Protein AF-A0A9W7NHA8-F1 (afdb_monomer_lite)

Foldseek 3Di:
DDPVVLVVLLVDLLPDDDDPVSLVVLLVLLVKDKDADPVPQPPDDQPDDDPNDGDDDPPPRGGFMFIAGPVRDTDWTDDPPTDRQPLQQDQVSVLVSPDPVCSVVLLVQLVVVNVVVCVVPVDDDVVCRRSSSSSSSSRSVVVVVVVDDD

Radius of gyration: 18.81 Å; chains: 1; bounding box: 45×53×46 Å

pLDDT: mean 79.53, std 15.24, range [38.03, 95.44]

Secondary structure (DSSP, 8-state):
--HHHHHHHHHHHHHS---HHHHHHHHHHTT-EEEE-TT-S-----S-EETTEEPPPPTT-PPPEEEE-TT--EEEE-STTS----TTT-HHHHHHTS-GGGHHHHHHHHHHHHHHHHHHH----TT-TTHHHHHHHHHHHHHHHTT---

Structure (mmCIF, N/CA/C/O backbone):
data_AF-A0A9W7NHA8-F1
#
_entry.id   AF-A0A9W7NHA8-F1
#
loop_
_atom_site.group_PDB
_atom_site.id
_atom_site.type_symbol
_atom_site.label_atom_id
_atom_site.label_alt_id
_atom_site.label_comp_id
_atom_site.label_asym_id
_atom_site.label_entity_id
_atom_site.label_seq_id
_atom_site.pdbx_PDB_ins_code
_atom_site.Cartn_x
_atom_site.Cartn_y
_atom_site.Cartn_z
_atom_site.occupancy
_atom_site.B_iso_or_equiv
_atom_site.auth_seq_id
_atom_site.auth_comp_id
_atom_site.auth_asym_id
_atom_site.auth_atom_id
_atom_site.pdbx_PDB_model_num
ATOM 1 N N . MET A 1 1 ? 8.372 -13.087 4.389 1.00 63.91 1 MET A N 1
ATOM 2 C CA . MET A 1 1 ? 8.287 -12.309 5.637 1.00 63.91 1 MET A CA 1
ATOM 3 C C . MET A 1 1 ? 7.623 -13.192 6.682 1.00 63.91 1 MET A C 1
ATOM 5 O O . MET A 1 1 ? 6.606 -13.791 6.339 1.00 63.91 1 MET A O 1
ATOM 9 N N . PRO A 1 2 ? 8.216 -13.352 7.872 1.00 72.19 2 PRO A N 1
ATOM 10 C CA . PRO A 1 2 ? 7.620 -14.070 8.999 1.00 72.19 2 PRO A CA 1
ATOM 11 C C . PRO A 1 2 ? 6.230 -13.533 9.376 1.00 72.19 2 PRO A C 1
ATOM 13 O O . PRO A 1 2 ? 5.919 -12.366 9.141 1.00 72.19 2 PRO A O 1
ATOM 16 N N . ALA A 1 3 ? 5.389 -14.375 9.983 1.00 64.62 3 ALA A N 1
ATOM 17 C CA . ALA A 1 3 ? 4.039 -13.988 10.410 1.00 64.62 3 ALA A CA 1
ATOM 18 C C . ALA A 1 3 ? 4.036 -12.944 11.548 1.00 64.62 3 ALA A C 1
ATOM 20 O O . ALA A 1 3 ? 3.138 -12.098 11.602 1.00 64.62 3 ALA A O 1
ATOM 21 N N . ALA A 1 4 ? 5.043 -12.986 12.428 1.00 68.88 4 ALA A N 1
ATOM 22 C CA . ALA A 1 4 ? 5.253 -11.989 13.479 1.00 68.88 4 ALA A CA 1
ATOM 23 C C . ALA A 1 4 ? 5.561 -10.609 12.871 1.00 68.88 4 ALA A C 1
ATOM 25 O O . ALA A 1 4 ? 4.842 -9.651 13.143 1.00 68.88 4 ALA A O 1
ATOM 26 N N . ASP A 1 5 ? 6.517 -10.552 11.940 1.00 84.88 5 ASP A N 1
ATOM 27 C CA . ASP A 1 5 ? 6.918 -9.329 11.232 1.00 84.88 5 ASP A CA 1
ATOM 28 C C . ASP A 1 5 ? 5.760 -8.694 10.446 1.00 84.88 5 ASP A C 1
ATOM 30 O O . ASP A 1 5 ? 5.631 -7.471 10.396 1.00 84.88 5 ASP A O 1
ATOM 34 N N . LEU A 1 6 ? 4.876 -9.508 9.848 1.00 86.06 6 LEU A N 1
ATOM 35 C CA . LEU A 1 6 ? 3.682 -8.986 9.178 1.00 86.06 6 LEU A CA 1
ATOM 36 C C . LEU A 1 6 ? 2.712 -8.346 10.170 1.00 86.06 6 LEU A C 1
ATOM 38 O O . LEU A 1 6 ? 2.179 -7.280 9.896 1.00 86.06 6 LEU A O 1
ATOM 42 N N . THR A 1 7 ? 2.472 -8.995 11.307 1.00 88.12 7 THR A N 1
ATOM 43 C CA . THR A 1 7 ? 1.516 -8.501 12.307 1.00 88.12 7 THR A CA 1
ATOM 44 C C . THR A 1 7 ? 1.988 -7.166 12.886 1.00 88.12 7 THR A C 1
ATOM 46 O O . THR A 1 7 ? 1.199 -6.229 12.990 1.00 88.12 7 THR A O 1
ATOM 49 N N . GLU A 1 8 ? 3.288 -7.043 13.162 1.00 90.38 8 GLU A N 1
ATOM 50 C CA . GLU A 1 8 ? 3.903 -5.785 13.595 1.00 90.38 8 GLU A CA 1
ATOM 51 C C . GLU A 1 8 ? 3.803 -4.693 12.518 1.00 90.38 8 GLU A C 1
ATOM 53 O O . GLU A 1 8 ? 3.458 -3.550 12.820 1.00 90.38 8 GLU A O 1
ATOM 58 N N . LEU A 1 9 ? 4.043 -5.036 11.246 1.00 90.00 9 LEU A N 1
ATOM 59 C CA . LEU A 1 9 ? 3.885 -4.095 10.137 1.00 90.00 9 LEU A CA 1
ATOM 60 C C . LEU A 1 9 ? 2.440 -3.581 10.035 1.00 90.00 9 LEU A C 1
ATOM 62 O O . LEU A 1 9 ? 2.240 -2.378 9.877 1.00 90.00 9 LEU A O 1
ATOM 66 N N . LEU A 1 10 ? 1.446 -4.470 10.135 1.00 91.50 10 LEU A N 1
ATOM 67 C CA . LEU A 1 10 ? 0.022 -4.121 10.072 1.00 91.50 10 LEU A CA 1
ATOM 68 C C . LEU A 1 10 ? -0.388 -3.166 11.203 1.00 91.50 10 LEU A C 1
ATOM 70 O O . LEU A 1 10 ? -1.073 -2.170 10.954 1.00 91.50 10 LEU A O 1
ATOM 74 N N . ASP A 1 11 ? 0.061 -3.432 12.430 1.00 90.69 11 ASP A N 1
ATOM 75 C CA . ASP A 1 11 ? -0.198 -2.551 13.571 1.00 90.69 11 ASP A CA 1
ATOM 76 C C . ASP A 1 11 ? 0.483 -1.185 13.380 1.00 90.69 11 ASP A C 1
ATOM 78 O O . ASP A 1 11 ? -0.147 -0.128 13.495 1.00 90.69 11 ASP A O 1
ATOM 82 N N . ARG A 1 12 ? 1.751 -1.189 12.950 1.00 91.75 12 ARG A N 1
ATOM 83 C CA . ARG A 1 12 ? 2.519 0.035 12.701 1.00 91.75 12 ARG A CA 1
ATOM 84 C C . ARG A 1 12 ? 1.849 0.934 11.663 1.00 91.75 12 ARG A C 1
ATOM 86 O O . ARG A 1 12 ? 1.668 2.125 11.929 1.00 91.75 12 ARG A O 1
ATOM 93 N N . ILE A 1 13 ? 1.458 0.400 10.501 1.00 91.94 13 ILE A N 1
ATOM 94 C CA . ILE A 1 13 ? 0.865 1.221 9.430 1.00 91.94 13 ILE A CA 1
ATOM 95 C C . ILE A 1 13 ? -0.528 1.749 9.793 1.00 91.94 13 ILE A C 1
ATOM 97 O O . ILE A 1 13 ? -0.892 2.840 9.360 1.00 91.94 13 ILE A O 1
ATOM 101 N N . THR A 1 14 ? -1.295 1.030 10.620 1.00 89.94 14 THR A N 1
ATOM 102 C CA . THR A 1 14 ? -2.643 1.460 11.031 1.00 89.94 14 THR A CA 1
ATOM 103 C C . THR A 1 14 ? -2.635 2.411 12.228 1.00 89.94 14 THR A C 1
ATOM 105 O O . THR A 1 14 ? -3.558 3.221 12.344 1.00 89.94 14 THR A O 1
ATOM 108 N N . ARG A 1 15 ? -1.563 2.461 13.035 1.00 88.06 15 ARG A N 1
ATOM 109 C CA . ARG A 1 15 ? -1.453 3.367 14.203 1.00 88.06 15 ARG A CA 1
ATOM 110 C C . ARG A 1 15 ? -0.559 4.598 14.011 1.00 88.06 15 ARG A C 1
ATOM 112 O O . ARG A 1 15 ? -0.802 5.624 14.650 1.00 88.06 15 ARG A O 1
ATOM 119 N N . GLN A 1 16 ? 0.447 4.543 13.139 1.00 87.31 16 GLN A N 1
ATOM 120 C CA . GLN A 1 16 ? 1.429 5.625 12.971 1.00 87.31 16 GLN A CA 1
ATOM 121 C C . GLN A 1 16 ? 1.215 6.432 11.687 1.00 87.31 16 GLN A C 1
ATOM 123 O O . GLN A 1 16 ? 0.518 6.004 10.767 1.00 87.31 16 GLN A O 1
ATOM 128 N N . ALA A 1 17 ? 1.766 7.646 11.629 1.00 83.94 17 ALA A N 1
ATOM 129 C CA . ALA A 1 17 ? 1.786 8.409 10.386 1.00 83.94 17 ALA A CA 1
ATOM 130 C C . ALA A 1 17 ? 2.658 7.679 9.346 1.00 83.94 17 ALA A C 1
ATOM 132 O O . ALA A 1 17 ? 3.698 7.120 9.706 1.00 83.94 17 ALA A O 1
ATOM 133 N N . PRO A 1 18 ? 2.252 7.666 8.070 1.00 81.56 18 PRO A N 1
ATOM 134 C CA . PRO A 1 18 ? 3.000 6.976 7.034 1.00 81.56 18 PRO A CA 1
ATOM 135 C C . PRO A 1 18 ? 4.377 7.610 6.841 1.00 81.56 18 PRO A C 1
ATOM 137 O O . PRO A 1 18 ? 4.512 8.814 6.631 1.00 81.56 18 PRO A O 1
ATOM 140 N N . THR A 1 19 ? 5.409 6.772 6.891 1.00 85.00 19 THR A N 1
ATOM 141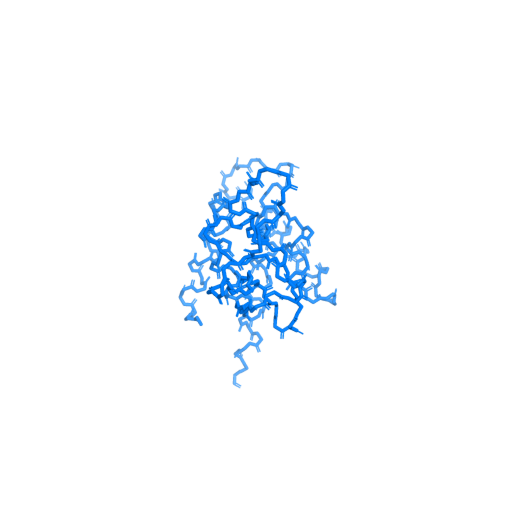 C CA . THR A 1 19 ? 6.789 7.156 6.598 1.00 85.00 19 THR A CA 1
ATOM 142 C C . THR A 1 19 ? 7.254 6.476 5.322 1.00 85.00 19 THR A C 1
ATOM 144 O O . THR A 1 19 ? 6.731 5.440 4.908 1.00 85.00 19 THR A O 1
ATOM 147 N N . ARG A 1 20 ? 8.308 7.016 4.714 1.00 79.75 20 ARG A N 1
ATOM 148 C CA . ARG A 1 20 ? 8.947 6.387 3.556 1.00 79.75 20 ARG A CA 1
ATOM 149 C C . ARG A 1 20 ? 9.431 4.960 3.840 1.00 79.75 20 ARG A C 1
ATOM 151 O O . ARG A 1 20 ? 9.317 4.089 2.977 1.00 79.75 20 ARG A O 1
ATOM 158 N N . ALA A 1 21 ? 9.968 4.728 5.039 1.00 83.56 21 ALA A N 1
ATOM 159 C CA . ALA A 1 21 ? 10.418 3.407 5.467 1.00 83.56 21 ALA A CA 1
ATOM 160 C C . ALA A 1 21 ? 9.243 2.419 5.500 1.00 83.56 21 ALA A C 1
ATOM 162 O O . ALA A 1 21 ? 9.314 1.371 4.861 1.00 83.56 21 ALA A O 1
ATOM 163 N N . ALA A 1 22 ? 8.120 2.816 6.110 1.00 85.25 22 ALA A N 1
ATOM 164 C CA . ALA A 1 22 ? 6.906 2.004 6.141 1.00 85.25 22 ALA A CA 1
ATOM 165 C C . ALA A 1 22 ? 6.377 1.696 4.728 1.00 85.25 22 ALA A C 1
ATOM 167 O O . ALA A 1 22 ? 6.057 0.549 4.428 1.00 85.25 22 ALA A O 1
ATOM 168 N N . THR A 1 23 ? 6.356 2.679 3.822 1.00 85.19 23 THR A N 1
ATOM 169 C CA . THR A 1 23 ? 5.948 2.463 2.421 1.00 85.19 23 THR A CA 1
ATOM 170 C C . THR A 1 23 ? 6.858 1.463 1.695 1.00 85.19 23 THR A C 1
ATOM 172 O O . THR A 1 23 ? 6.377 0.646 0.910 1.00 85.19 23 THR A O 1
ATOM 175 N N . THR A 1 24 ? 8.164 1.479 1.978 1.00 85.88 24 THR A N 1
ATOM 176 C CA . THR A 1 24 ? 9.132 0.530 1.396 1.00 85.88 24 THR A CA 1
ATOM 177 C C . THR A 1 24 ? 8.895 -0.893 1.897 1.00 85.88 24 THR A C 1
ATOM 179 O O . THR A 1 24 ? 8.905 -1.847 1.118 1.00 85.88 24 THR A O 1
ATOM 182 N N . GLU A 1 25 ? 8.670 -1.050 3.200 1.00 88.44 25 GLU A N 1
ATOM 183 C CA . GLU A 1 25 ? 8.368 -2.347 3.809 1.00 88.44 25 GLU A CA 1
ATOM 184 C C . GLU A 1 25 ? 7.049 -2.921 3.289 1.00 88.44 25 GLU A C 1
ATOM 186 O O . GLU A 1 25 ? 6.988 -4.099 2.939 1.00 88.44 25 GLU A O 1
ATOM 191 N N . VAL A 1 26 ? 6.023 -2.078 3.142 1.00 89.62 26 VAL A N 1
ATOM 192 C CA . VAL A 1 26 ? 4.742 -2.4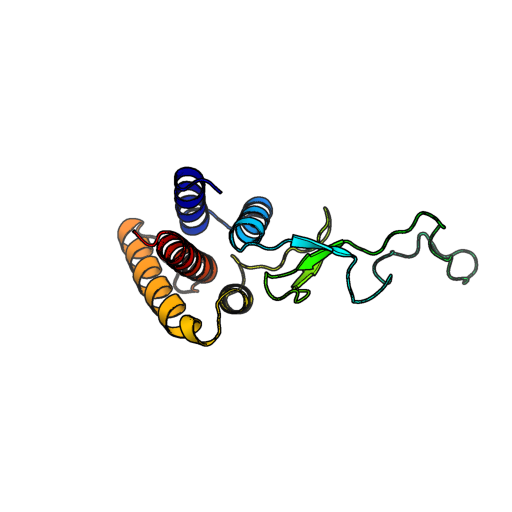51 2.529 1.00 89.62 26 VAL A CA 1
ATOM 193 C C . VAL A 1 26 ? 4.930 -2.916 1.089 1.00 89.62 26 VAL A C 1
ATOM 195 O O . VAL A 1 26 ? 4.417 -3.977 0.737 1.00 89.62 26 VAL A O 1
ATOM 198 N N . ALA A 1 27 ? 5.690 -2.190 0.262 1.00 87.88 27 ALA A N 1
ATOM 199 C CA . ALA A 1 27 ? 5.962 -2.605 -1.115 1.00 87.88 27 ALA A CA 1
ATOM 200 C C . ALA A 1 27 ? 6.601 -4.007 -1.159 1.00 87.88 27 ALA A C 1
ATOM 202 O O . ALA A 1 27 ? 6.143 -4.895 -1.882 1.00 87.88 27 ALA A O 1
ATOM 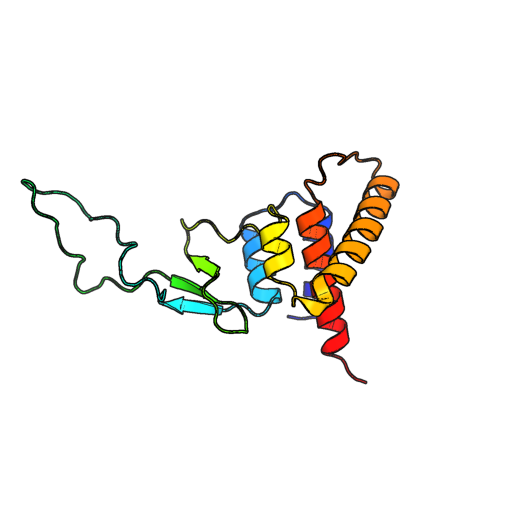203 N N . ARG A 1 28 ? 7.593 -4.266 -0.298 1.00 88.00 28 ARG A N 1
ATOM 204 C CA . ARG A 1 28 ? 8.211 -5.597 -0.174 1.00 88.00 28 ARG A CA 1
ATOM 205 C C . ARG A 1 28 ? 7.217 -6.662 0.301 1.00 88.00 28 ARG A C 1
ATOM 207 O O . ARG A 1 28 ? 7.201 -7.760 -0.252 1.00 88.00 28 ARG A O 1
ATOM 214 N N . ALA A 1 29 ? 6.355 -6.357 1.273 1.00 90.50 29 ALA A N 1
ATOM 215 C CA . ALA A 1 29 ? 5.314 -7.274 1.754 1.00 90.50 29 ALA A CA 1
ATOM 216 C C . ALA A 1 29 ? 4.270 -7.603 0.666 1.00 90.50 29 ALA A C 1
ATOM 218 O O . ALA A 1 29 ? 3.791 -8.738 0.553 1.00 90.50 29 ALA A O 1
ATOM 219 N N . LEU A 1 30 ? 3.980 -6.640 -0.211 1.00 88.31 30 LEU A N 1
ATOM 220 C CA . LEU A 1 30 ? 3.162 -6.838 -1.406 1.00 88.31 30 LEU A CA 1
ATOM 221 C C . LEU A 1 30 ? 3.862 -7.705 -2.469 1.00 88.31 30 LEU A C 1
ATOM 223 O O . LEU A 1 30 ? 3.206 -8.136 -3.418 1.00 88.31 30 LEU A O 1
ATOM 227 N N . GLY A 1 31 ? 5.130 -8.074 -2.268 1.00 89.12 31 GLY A N 1
ATOM 228 C CA . GLY A 1 31 ? 5.915 -8.926 -3.163 1.00 89.12 31 GLY A CA 1
ATOM 229 C C . GLY A 1 31 ? 6.554 -8.158 -4.313 1.00 89.12 31 GLY A C 1
ATOM 230 O O . GLY A 1 31 ? 6.812 -8.748 -5.355 1.00 89.12 31 GLY A O 1
ATOM 231 N N . TRP A 1 32 ? 6.742 -6.851 -4.148 1.00 88.56 32 TRP A N 1
ATOM 232 C CA . TRP A 1 32 ? 7.272 -5.999 -5.198 1.00 88.56 32 TRP A CA 1
ATOM 233 C C . TRP A 1 32 ? 8.785 -6.107 -5.261 1.00 88.56 32 TRP A C 1
ATOM 235 O O . TRP A 1 32 ? 9.459 -6.256 -4.238 1.00 88.56 32 TRP A O 1
ATOM 245 N N . THR A 1 33 ? 9.313 -5.996 -6.470 1.00 89.56 33 THR A N 1
ATOM 246 C CA . THR A 1 33 ? 10.746 -6.068 -6.745 1.00 89.56 33 THR A CA 1
ATOM 247 C C . THR A 1 33 ? 11.240 -4.754 -7.313 1.00 89.56 33 THR A C 1
ATOM 249 O O . THR A 1 33 ? 10.461 -3.965 -7.848 1.00 89.56 33 THR A O 1
ATOM 252 N N . THR A 1 34 ? 12.542 -4.523 -7.225 1.00 86.88 34 THR A N 1
ATOM 253 C CA . THR A 1 34 ? 13.187 -3.409 -7.910 1.00 86.88 34 THR A CA 1
ATOM 254 C C . THR A 1 34 ? 13.932 -3.901 -9.148 1.00 86.88 34 THR A C 1
ATOM 256 O O . THR A 1 34 ? 14.310 -5.070 -9.239 1.00 86.88 34 THR A O 1
ATOM 259 N N . GLY A 1 35 ? 14.083 -3.038 -10.148 1.00 84.62 35 GLY A N 1
ATOM 260 C CA . GLY A 1 35 ? 14.783 -3.363 -11.389 1.00 84.62 35 GLY A CA 1
ATOM 261 C C . GLY A 1 35 ? 14.948 -2.147 -12.299 1.00 84.62 35 GLY A C 1
ATOM 262 O O . GLY A 1 35 ? 14.471 -1.067 -11.956 1.00 84.62 35 GLY A O 1
ATOM 263 N N . PRO A 1 36 ? 15.604 -2.285 -13.461 1.00 83.69 36 PRO A N 1
ATOM 264 C CA . PRO A 1 36 ? 15.786 -1.170 -14.386 1.00 83.69 36 PRO A CA 1
ATOM 265 C C . PRO A 1 36 ? 14.436 -0.677 -14.928 1.00 83.69 36 PRO A C 1
ATOM 267 O O . PRO A 1 36 ? 13.626 -1.470 -15.414 1.00 83.69 36 PRO A O 1
ATOM 270 N N . SER A 1 37 ? 14.195 0.636 -14.864 1.00 80.69 37 SER A N 1
ATOM 271 C CA . SER A 1 37 ? 12.974 1.259 -15.386 1.00 80.69 37 SER A CA 1
ATOM 272 C C . SER A 1 37 ? 12.799 0.987 -16.880 1.00 80.69 37 SER A C 1
ATOM 274 O O . SER A 1 37 ? 13.730 1.110 -17.681 1.00 80.69 37 SER A O 1
ATOM 276 N N . ARG A 1 38 ? 11.560 0.679 -17.274 1.00 76.62 38 ARG A N 1
ATOM 277 C CA . ARG A 1 38 ? 11.163 0.457 -18.671 1.00 76.62 38 ARG A CA 1
ATOM 278 C C . ARG A 1 38 ? 10.975 1.757 -19.445 1.00 76.62 38 ARG A C 1
ATOM 280 O O . ARG A 1 38 ? 10.956 1.730 -20.671 1.00 76.62 38 ARG A O 1
ATOM 287 N N . LYS A 1 39 ? 10.861 2.897 -18.757 1.00 68.88 39 LYS A N 1
ATOM 288 C CA . LYS A 1 39 ? 10.694 4.223 -19.379 1.00 68.88 39 LYS A CA 1
ATOM 289 C C . LYS A 1 39 ? 11.996 4.790 -19.964 1.00 68.88 39 LYS A C 1
ATOM 291 O O . LYS A 1 39 ? 11.997 5.891 -20.513 1.00 68.88 39 LYS A O 1
ATOM 296 N N . GLY A 1 40 ? 13.081 4.015 -19.920 1.00 53.94 40 GLY A N 1
ATOM 297 C CA . GLY A 1 40 ? 14.361 4.354 -20.528 1.00 53.94 40 GLY A CA 1
ATOM 298 C C . GLY A 1 40 ? 15.189 5.316 -19.678 1.00 53.94 40 GLY A C 1
ATOM 299 O O . GLY A 1 40 ? 14.762 5.785 -18.628 1.00 53.94 40 GLY A O 1
ATOM 300 N N . TRP A 1 41 ? 16.399 5.610 -20.152 1.00 48.22 41 TRP A N 1
ATOM 301 C CA . TRP A 1 41 ? 17.512 6.259 -19.439 1.00 48.22 41 TRP A CA 1
ATOM 302 C C . TRP A 1 41 ? 17.242 7.718 -19.004 1.00 48.22 41 TRP A C 1
ATOM 304 O O . TRP A 1 41 ? 18.143 8.435 -18.581 1.00 48.22 41 TRP A O 1
ATOM 314 N N . LYS A 1 42 ? 15.999 8.196 -19.107 1.00 47.25 42 LYS A N 1
ATOM 315 C CA . LYS A 1 42 ? 15.572 9.565 -18.805 1.00 47.25 42 LYS A CA 1
ATOM 316 C C . LYS A 1 42 ? 15.182 9.750 -17.336 1.00 47.25 42 LYS A C 1
ATOM 318 O O . LYS A 1 42 ? 14.137 10.310 -17.040 1.00 47.25 42 LYS A O 1
ATOM 323 N N . VAL A 1 43 ? 16.043 9.345 -16.410 1.00 49.88 43 VAL A N 1
ATOM 324 C CA . VAL A 1 43 ? 16.164 10.061 -15.125 1.00 49.88 43 VAL A CA 1
ATOM 325 C C . VAL A 1 43 ? 17.642 10.158 -14.768 1.00 49.88 43 VAL A C 1
ATOM 327 O O . VAL A 1 43 ? 18.086 9.777 -13.693 1.00 49.88 43 VAL A O 1
ATOM 330 N N . VAL A 1 44 ? 18.430 10.648 -15.714 1.00 47.34 44 VAL A N 1
ATOM 331 C CA . VAL A 1 44 ? 19.756 11.171 -15.418 1.00 47.34 44 VAL A CA 1
ATOM 332 C C . VAL A 1 44 ? 19.571 12.666 -15.551 1.00 47.34 44 VAL A C 1
ATOM 334 O O . VAL A 1 44 ? 19.351 13.164 -16.657 1.00 47.34 44 VAL A O 1
ATOM 337 N N . GLN A 1 45 ? 19.528 13.382 -14.425 1.00 44.78 45 GLN A N 1
ATOM 338 C CA . GLN A 1 45 ? 19.646 14.833 -14.503 1.00 44.78 45 GLN A CA 1
ATOM 339 C C . GLN A 1 45 ? 20.911 15.132 -15.317 1.00 44.78 45 GLN A C 1
ATOM 341 O O . GLN A 1 45 ? 21.943 14.517 -15.035 1.00 44.78 45 GLN A O 1
ATOM 346 N N . PRO A 1 46 ? 20.855 16.008 -16.335 1.00 46.69 46 PRO A N 1
ATOM 347 C CA . PRO A 1 46 ? 22.069 16.423 -17.017 1.00 46.69 46 PRO A CA 1
ATOM 348 C C . PRO A 1 46 ? 23.060 16.897 -15.952 1.00 46.69 46 PRO A C 1
ATOM 350 O O . PRO A 1 46 ? 22.725 17.741 -15.121 1.00 46.69 46 PRO A O 1
ATOM 353 N N . THR A 1 47 ? 24.265 16.325 -15.954 1.00 49.94 47 THR A N 1
ATOM 354 C CA . THR A 1 47 ? 25.333 16.656 -14.994 1.00 49.94 47 THR A CA 1
ATOM 355 C C . THR A 1 47 ? 25.798 18.110 -15.126 1.00 49.94 47 THR A C 1
ATOM 357 O O . THR A 1 47 ? 26.489 18.624 -14.252 1.00 49.94 47 THR A O 1
ATOM 360 N N . GLY A 1 48 ? 25.378 18.792 -16.194 1.00 52.03 48 GLY A N 1
ATOM 361 C CA . GLY A 1 48 ? 25.489 20.227 -16.386 1.00 52.03 48 GLY A CA 1
ATOM 362 C C . GLY A 1 48 ? 25.127 20.636 -17.813 1.00 52.03 48 GLY A C 1
ATOM 363 O O . GLY A 1 48 ? 24.870 19.798 -18.679 1.00 52.03 48 GLY A O 1
ATOM 364 N N . TYR A 1 49 ? 25.142 21.944 -18.053 1.00 48.59 49 TYR A N 1
ATOM 365 C CA . TYR A 1 49 ? 25.163 22.544 -19.385 1.00 48.59 49 TYR A CA 1
ATOM 366 C C . TYR A 1 49 ? 26.491 23.283 -19.540 1.00 48.59 49 TYR A C 1
ATOM 368 O O . TYR A 1 49 ? 26.816 24.138 -18.717 1.00 48.59 49 TYR A O 1
ATOM 376 N N . VAL A 1 50 ? 27.247 22.987 -20.597 1.00 52.44 50 VAL A N 1
ATOM 377 C CA . VAL A 1 50 ? 28.456 23.742 -20.958 1.00 52.44 50 VAL A CA 1
ATOM 378 C C . VAL A 1 50 ? 28.238 24.321 -22.347 1.00 52.44 50 VAL A C 1
ATOM 380 O O . VAL A 1 50 ? 28.053 23.582 -23.311 1.00 52.44 50 VAL A O 1
ATOM 383 N N . GLY A 1 51 ? 28.194 25.652 -22.448 1.00 57.00 51 GLY A N 1
ATOM 384 C CA . GLY A 1 51 ? 28.079 26.349 -23.734 1.00 57.00 51 GLY A CA 1
ATOM 385 C C . GLY A 1 51 ? 26.839 25.986 -24.565 1.00 57.00 51 GLY A C 1
ATOM 386 O O . GLY A 1 51 ? 26.910 26.000 -25.787 1.00 57.00 51 GLY A O 1
ATOM 387 N N . GLY A 1 52 ? 25.719 25.617 -23.930 1.00 58.31 52 GLY A N 1
ATOM 388 C CA . GLY A 1 52 ? 24.479 25.256 -24.632 1.00 58.31 52 GLY A CA 1
ATOM 389 C C . GLY A 1 52 ? 24.440 23.837 -25.215 1.00 58.31 52 GLY A C 1
ATOM 390 O O . GLY A 1 52 ? 23.436 23.473 -25.822 1.00 58.31 52 GLY A O 1
ATOM 391 N N . MET A 1 53 ? 25.475 23.015 -25.006 1.00 49.56 53 MET A N 1
ATOM 392 C CA . MET A 1 53 ? 25.459 21.601 -25.391 1.00 49.56 53 MET A CA 1
ATOM 393 C C . MET A 1 53 ? 25.012 20.704 -24.231 1.00 49.56 53 MET A C 1
ATOM 395 O O . MET A 1 53 ? 25.429 20.888 -23.084 1.00 49.56 53 MET A O 1
ATOM 399 N N . VAL A 1 54 ? 24.162 19.721 -24.545 1.00 59.09 54 VAL A N 1
ATOM 400 C CA . VAL A 1 54 ? 23.741 18.667 -23.612 1.00 59.09 54 VAL A CA 1
ATOM 401 C C . VAL A 1 54 ? 24.908 17.702 -23.428 1.00 59.09 54 VAL A C 1
ATOM 403 O O . VAL A 1 54 ? 25.337 17.063 -24.388 1.00 59.09 54 VAL A O 1
ATOM 406 N N . VAL A 1 55 ? 25.422 17.591 -22.203 1.00 58.00 55 VAL A N 1
ATOM 407 C CA . VAL A 1 55 ? 26.444 16.593 -21.872 1.00 58.00 55 VAL A CA 1
ATOM 408 C C . VAL A 1 55 ? 25.764 15.221 -21.820 1.00 58.00 55 VAL A C 1
ATOM 410 O O . VAL A 1 55 ? 24.818 15.055 -21.042 1.00 58.00 55 VAL A O 1
ATOM 413 N N . PRO A 1 56 ? 26.182 14.243 -22.645 1.00 53.31 56 PRO A N 1
ATOM 414 C CA . PRO A 1 56 ? 25.638 12.899 -22.554 1.00 53.31 56 PRO A CA 1
ATOM 415 C C . PRO A 1 56 ? 25.983 12.287 -21.186 1.00 53.31 56 PRO A C 1
ATOM 417 O O . PRO A 1 56 ? 27.030 12.606 -20.616 1.00 53.31 56 PRO A O 1
ATOM 420 N N . PRO A 1 57 ? 25.121 11.410 -20.648 1.00 56.84 57 PRO A N 1
ATOM 421 C CA . PRO A 1 57 ? 25.428 10.672 -19.428 1.00 56.84 57 PRO A CA 1
ATOM 422 C C . PRO A 1 57 ? 26.761 9.915 -19.565 1.00 56.84 57 PRO A C 1
ATOM 424 O O . PRO A 1 57 ? 27.108 9.458 -20.657 1.00 56.84 57 PRO A O 1
ATOM 427 N N . SER A 1 58 ? 27.523 9.799 -18.471 1.00 58.00 58 SER A N 1
ATOM 428 C CA . SER A 1 58 ? 28.792 9.057 -18.467 1.00 58.00 58 SER A CA 1
ATOM 429 C C . SER A 1 58 ? 28.565 7.592 -18.860 1.00 58.00 58 SER A C 1
ATOM 431 O O . SER A 1 58 ? 27.470 7.059 -18.675 1.00 58.00 58 SER A O 1
ATOM 433 N N . ALA A 1 59 ? 29.599 6.913 -19.366 1.00 54.16 59 ALA A N 1
ATOM 434 C CA . ALA A 1 59 ? 29.516 5.494 -19.734 1.00 54.16 59 ALA A CA 1
ATOM 435 C C . ALA A 1 59 ? 29.096 4.576 -18.562 1.00 54.16 59 ALA A C 1
ATOM 437 O O . ALA A 1 59 ? 28.570 3.492 -18.796 1.00 54.16 59 ALA A O 1
ATOM 438 N N . ASP A 1 60 ? 29.253 5.047 -17.322 1.00 55.78 60 ASP A N 1
ATOM 439 C CA . ASP A 1 60 ? 28.855 4.351 -16.093 1.00 55.78 60 ASP A CA 1
ATOM 440 C C . ASP A 1 60 ? 27.395 4.616 -15.682 1.00 55.78 60 ASP A C 1
ATOM 442 O O . ASP A 1 60 ? 26.965 4.253 -14.586 1.00 55.78 60 ASP A O 1
ATOM 446 N N . THR A 1 61 ? 26.613 5.282 -16.532 1.00 57.78 61 THR A N 1
ATOM 447 C CA . THR A 1 61 ? 25.231 5.630 -16.209 1.00 57.78 61 THR A CA 1
ATOM 448 C C . THR A 1 61 ? 24.307 4.444 -16.461 1.00 57.78 61 THR A C 1
ATOM 450 O O . THR A 1 61 ? 24.066 4.051 -17.601 1.00 57.78 61 THR A O 1
ATOM 453 N N . SER A 1 62 ? 23.766 3.875 -15.386 1.00 59.59 62 SER A N 1
ATOM 454 C CA . SER A 1 62 ? 22.768 2.808 -15.441 1.00 59.59 62 SER A CA 1
ATOM 455 C C . SER A 1 62 ? 21.343 3.366 -15.535 1.00 59.59 62 SER A C 1
ATOM 457 O O . SER A 1 62 ? 21.073 4.531 -15.232 1.00 59.59 62 SER A O 1
ATOM 459 N N . ALA A 1 63 ? 20.404 2.527 -15.982 1.00 64.06 63 ALA A N 1
ATOM 460 C CA . ALA A 1 63 ? 18.988 2.875 -15.949 1.00 64.06 63 ALA A CA 1
ATOM 461 C C . ALA A 1 63 ? 18.543 3.147 -14.503 1.00 64.06 63 ALA A C 1
ATOM 463 O O . ALA A 1 63 ? 18.937 2.422 -13.588 1.00 64.06 63 ALA A O 1
ATOM 464 N N . ALA A 1 64 ? 17.689 4.158 -14.312 1.00 73.81 64 ALA A N 1
ATOM 465 C CA . ALA A 1 64 ? 17.069 4.410 -13.017 1.00 73.81 64 ALA A CA 1
ATOM 466 C C . ALA A 1 64 ? 16.343 3.151 -12.532 1.00 73.81 64 ALA A C 1
ATOM 468 O O . ALA A 1 64 ? 15.692 2.456 -13.318 1.00 73.81 64 ALA A O 1
ATOM 469 N N . GLU A 1 65 ? 16.459 2.857 -11.244 1.00 79.94 65 GLU A N 1
ATOM 470 C CA . GLU A 1 65 ? 15.768 1.724 -10.651 1.00 79.94 65 GLU A CA 1
ATOM 471 C C . GLU A 1 65 ? 14.282 2.074 -10.464 1.00 79.94 65 GLU A C 1
ATOM 473 O O . GLU A 1 65 ? 13.913 3.227 -10.229 1.00 79.94 65 GLU A O 1
ATOM 478 N N . ALA A 1 66 ? 13.404 1.089 -10.608 1.00 85.94 66 ALA A N 1
ATOM 479 C CA . ALA A 1 66 ? 11.961 1.225 -10.496 1.00 85.94 66 ALA A CA 1
ATOM 480 C C . ALA A 1 66 ? 11.360 0.071 -9.695 1.00 85.94 66 ALA A C 1
ATOM 482 O O . ALA A 1 66 ? 11.901 -1.032 -9.678 1.00 85.94 66 ALA A O 1
ATOM 483 N N . TRP A 1 67 ? 10.232 0.339 -9.044 1.00 87.00 67 TRP A N 1
ATOM 484 C CA . TRP A 1 67 ? 9.409 -0.652 -8.364 1.00 87.00 67 TRP A CA 1
ATOM 485 C C . TRP A 1 67 ? 8.476 -1.343 -9.350 1.00 87.00 67 TRP A C 1
ATOM 487 O O . TRP A 1 67 ? 7.776 -0.685 -10.126 1.00 87.00 67 TRP A O 1
ATOM 497 N N . PHE A 1 68 ? 8.427 -2.665 -9.254 1.00 88.25 68 PHE A N 1
ATOM 498 C CA . PHE A 1 68 ? 7.567 -3.531 -10.041 1.00 88.25 68 PHE A CA 1
ATOM 499 C C . PHE A 1 68 ? 6.649 -4.328 -9.129 1.00 88.25 68 PHE A C 1
ATOM 501 O O . PHE A 1 68 ? 7.100 -4.908 -8.140 1.00 88.25 68 PHE A O 1
ATOM 508 N N . ASP A 1 69 ? 5.365 -4.364 -9.471 1.00 88.62 69 ASP A N 1
ATOM 509 C CA . ASP A 1 69 ? 4.421 -5.256 -8.803 1.00 88.62 69 ASP A CA 1
ATOM 510 C C . ASP A 1 69 ? 4.633 -6.727 -9.229 1.00 88.62 69 ASP A C 1
ATOM 512 O O . ASP A 1 69 ? 5.416 -6.997 -10.145 1.00 88.62 69 ASP A O 1
ATOM 516 N N . PRO A 1 70 ? 3.959 -7.704 -8.589 1.00 87.75 70 PRO A N 1
ATOM 517 C CA . PRO A 1 70 ? 4.109 -9.118 -8.936 1.00 87.75 70 PRO A CA 1
ATOM 518 C C . PRO A 1 70 ? 3.683 -9.475 -10.367 1.00 87.75 70 PRO A C 1
ATOM 520 O O . PRO A 1 70 ? 4.062 -10.532 -10.861 1.00 87.75 70 PRO A O 1
ATOM 523 N N . GLU A 1 71 ? 2.908 -8.615 -11.033 1.00 87.06 71 GLU A N 1
ATOM 524 C CA . GLU A 1 71 ? 2.519 -8.766 -12.441 1.00 87.06 71 GLU A CA 1
ATOM 525 C C . GLU A 1 71 ? 3.585 -8.180 -13.388 1.00 87.06 71 GLU A C 1
ATOM 527 O O . GLU A 1 71 ? 3.477 -8.268 -14.611 1.00 87.06 71 GLU A O 1
ATOM 532 N N . GLY A 1 72 ? 4.644 -7.587 -12.833 1.00 86.94 72 GLY A N 1
ATOM 533 C CA . GLY A 1 72 ? 5.721 -6.953 -13.573 1.00 86.94 72 GLY A CA 1
ATOM 534 C C . GLY A 1 72 ? 5.353 -5.572 -14.107 1.00 86.94 72 GLY A C 1
ATOM 535 O O . GLY A 1 72 ? 6.010 -5.103 -15.035 1.00 86.94 72 GLY A O 1
ATOM 536 N N . THR A 1 73 ? 4.332 -4.903 -13.576 1.00 87.00 73 THR A N 1
ATOM 537 C CA . THR A 1 73 ? 3.989 -3.523 -13.948 1.00 87.00 73 THR A CA 1
ATOM 538 C C . THR A 1 73 ? 4.929 -2.551 -13.245 1.00 87.00 73 THR A C 1
ATOM 540 O O . THR A 1 73 ? 5.132 -2.660 -12.040 1.00 87.00 73 THR A O 1
ATOM 543 N N . GLU A 1 74 ? 5.485 -1.576 -13.973 1.00 87.25 74 GLU A N 1
ATOM 544 C CA . GLU A 1 74 ? 6.273 -0.493 -13.370 1.00 87.25 74 GLU A CA 1
ATOM 545 C C . GLU A 1 74 ? 5.345 0.476 -12.632 1.00 87.25 74 GLU A C 1
ATOM 547 O O . GLU A 1 74 ? 4.410 1.027 -13.216 1.00 87.25 74 GLU A O 1
ATOM 552 N N . ARG A 1 75 ? 5.608 0.697 -11.348 1.00 83.94 75 ARG A N 1
ATOM 553 C CA . ARG A 1 75 ? 4.699 1.427 -10.455 1.00 83.94 75 ARG A CA 1
ATOM 554 C C . ARG A 1 75 ? 5.291 2.708 -9.887 1.00 83.94 75 ARG A C 1
ATOM 556 O O . ARG A 1 75 ? 4.550 3.550 -9.393 1.00 83.94 75 ARG A O 1
ATOM 563 N N . GLY A 1 76 ? 6.601 2.882 -9.996 1.00 79.25 76 GLY A N 1
ATOM 564 C CA . GLY A 1 76 ? 7.298 4.098 -9.595 1.00 79.25 76 GLY A CA 1
ATOM 565 C C . GLY A 1 76 ? 8.804 3.910 -9.630 1.00 79.25 76 GLY A C 1
ATOM 566 O O . GLY A 1 76 ? 9.285 2.815 -9.904 1.00 79.25 76 GLY A O 1
ATOM 567 N N . LEU A 1 77 ? 9.548 4.970 -9.341 1.00 79.12 77 LEU A N 1
ATOM 568 C CA . LEU A 1 77 ? 11.003 4.906 -9.245 1.00 79.12 77 LEU A CA 1
ATOM 569 C C . LEU A 1 77 ? 11.423 4.334 -7.884 1.00 79.12 77 LEU A C 1
ATOM 571 O O . LEU A 1 77 ? 10.824 4.633 -6.851 1.00 79.12 77 LEU A O 1
ATOM 575 N N . ALA A 1 78 ? 12.464 3.514 -7.888 1.00 75.50 78 ALA A N 1
ATOM 576 C CA . ALA A 1 78 ? 13.157 3.034 -6.708 1.00 75.50 78 ALA A CA 1
ATOM 577 C C . ALA A 1 78 ? 14.448 3.847 -6.564 1.00 75.50 78 ALA A C 1
ATOM 579 O O . ALA A 1 78 ? 15.211 4.012 -7.510 1.00 75.50 78 ALA A O 1
ATOM 580 N N . GLY A 1 79 ? 14.678 4.432 -5.392 1.00 66.31 79 GLY A N 1
ATOM 581 C CA . GLY A 1 79 ? 15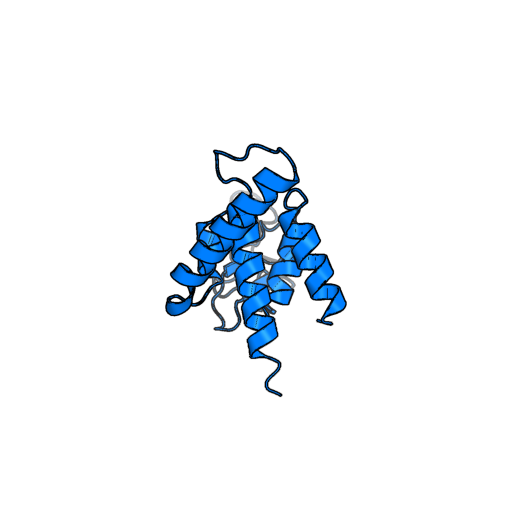.902 5.186 -5.154 1.00 66.31 79 GLY A CA 1
ATOM 582 C C . GLY A 1 79 ? 15.822 6.097 -3.936 1.00 66.31 79 GLY A C 1
ATOM 583 O O . GLY A 1 79 ? 14.724 6.419 -3.481 1.00 66.31 79 GLY A O 1
ATOM 584 N N . PRO A 1 80 ? 16.974 6.558 -3.419 1.00 59.25 80 PRO A N 1
ATOM 585 C CA . PRO A 1 80 ? 17.069 7.357 -2.199 1.00 59.25 80 PRO A CA 1
ATOM 586 C C . PRO A 1 80 ? 16.465 8.755 -2.338 1.00 59.25 80 PRO A C 1
ATOM 588 O O . PRO A 1 80 ? 16.125 9.353 -1.327 1.00 59.25 80 PRO A O 1
ATOM 591 N N . ASN A 1 81 ? 16.191 9.236 -3.552 1.00 59.44 81 ASN A N 1
ATOM 592 C CA . ASN A 1 81 ? 15.523 10.526 -3.792 1.00 59.44 81 ASN A CA 1
ATOM 593 C C . ASN A 1 81 ? 14.222 10.396 -4.602 1.00 59.44 81 ASN A C 1
ATOM 595 O O . ASN A 1 81 ? 13.573 11.398 -4.875 1.00 59.44 81 ASN A O 1
ATOM 599 N N . ALA A 1 82 ? 13.835 9.175 -4.982 1.00 61.97 82 ALA A N 1
ATOM 600 C CA . ALA A 1 82 ? 12.585 8.931 -5.685 1.00 61.97 82 ALA A CA 1
ATOM 601 C C . ALA A 1 82 ? 11.398 8.960 -4.713 1.00 61.97 82 ALA A C 1
ATOM 603 O O . ALA A 1 82 ? 11.471 8.382 -3.618 1.00 61.97 82 ALA A O 1
ATOM 604 N N . GLU A 1 83 ? 10.306 9.604 -5.128 1.00 63.38 83 GLU A N 1
ATOM 605 C CA . GLU A 1 83 ? 9.010 9.471 -4.469 1.00 63.38 83 GLU A CA 1
ATOM 606 C C . GLU A 1 83 ? 8.541 8.023 -4.624 1.00 63.38 83 GLU A C 1
ATOM 608 O O . GLU A 1 83 ? 8.297 7.528 -5.726 1.00 63.38 83 GLU A O 1
ATOM 613 N N . PHE A 1 84 ? 8.479 7.315 -3.497 1.00 67.44 84 PHE A N 1
ATOM 614 C CA . PHE A 1 84 ? 7.899 5.981 -3.448 1.00 67.44 84 PHE A CA 1
ATOM 615 C C . PHE A 1 84 ? 6.405 6.089 -3.734 1.00 67.44 84 PHE A C 1
ATOM 617 O O . PHE A 1 84 ? 5.788 7.070 -3.305 1.00 67.44 84 PHE A O 1
ATOM 624 N N . PRO A 1 85 ? 5.787 5.091 -4.385 1.00 71.38 85 PRO A N 1
ATOM 625 C CA . PRO A 1 85 ? 4.365 5.180 -4.625 1.00 71.38 85 PRO A CA 1
ATOM 626 C C . PRO A 1 85 ? 3.614 5.256 -3.278 1.00 71.38 85 PRO A C 1
ATOM 628 O O . PRO A 1 85 ? 3.904 4.475 -2.365 1.00 71.38 85 PRO A O 1
ATOM 631 N N . PRO A 1 86 ? 2.671 6.197 -3.125 1.00 75.12 86 PRO A N 1
ATOM 632 C CA . PRO A 1 86 ? 2.064 6.555 -1.844 1.00 75.12 86 PRO A CA 1
ATOM 633 C C . PRO A 1 86 ? 1.023 5.539 -1.327 1.00 75.12 86 PRO A C 1
ATOM 635 O O . PRO A 1 86 ? -0.102 5.912 -1.015 1.00 75.12 86 PRO A O 1
ATOM 638 N N . TYR A 1 87 ? 1.355 4.248 -1.189 1.00 78.12 87 TYR A N 1
ATOM 639 C CA . TYR A 1 87 ? 0.396 3.199 -0.769 1.00 78.12 87 TYR A CA 1
ATOM 640 C C . TYR A 1 87 ? -0.315 3.478 0.557 1.00 78.12 87 TYR A C 1
ATOM 642 O O . TYR A 1 87 ? -1.411 2.979 0.779 1.00 78.12 87 TYR A O 1
ATOM 650 N N . LEU A 1 88 ? 0.307 4.259 1.441 1.00 83.62 88 LEU A N 1
ATOM 651 C CA . LEU A 1 88 ? -0.246 4.600 2.750 1.00 83.62 88 LEU A CA 1
ATOM 652 C C . LEU A 1 88 ? -0.791 6.033 2.830 1.00 83.62 88 LEU A C 1
ATOM 654 O O . LEU A 1 88 ? -1.373 6.394 3.846 1.00 83.62 88 LEU A O 1
ATOM 658 N N . THR A 1 89 ? -0.605 6.848 1.788 1.00 85.44 89 THR A N 1
ATOM 659 C CA . THR A 1 89 ? -1.032 8.260 1.751 1.00 85.44 89 THR A CA 1
ATOM 660 C C . THR A 1 89 ? -2.004 8.573 0.614 1.00 85.44 89 THR A C 1
ATOM 662 O O . THR A 1 89 ? -2.602 9.643 0.612 1.00 85.44 89 THR A O 1
ATOM 665 N N . SER A 1 90 ? -2.198 7.654 -0.333 1.00 89.19 90 SER A N 1
ATOM 666 C CA . SER A 1 90 ? -3.129 7.780 -1.454 1.00 89.19 90 SER A CA 1
ATOM 667 C C . SER A 1 90 ? -4.014 6.546 -1.546 1.00 89.19 90 SER A C 1
ATOM 669 O O . SER A 1 90 ? -3.527 5.421 -1.694 1.00 89.19 90 SER A O 1
ATOM 671 N N . LEU A 1 91 ? -5.328 6.763 -1.491 1.00 90.88 91 LEU A N 1
ATOM 672 C CA . LEU A 1 91 ? -6.314 5.689 -1.580 1.00 90.88 91 LEU A CA 1
ATOM 673 C C . LEU A 1 91 ? -6.271 5.002 -2.948 1.00 90.88 91 LEU A C 1
ATOM 675 O O . LEU A 1 91 ? -6.304 3.775 -3.016 1.00 90.88 91 LEU A O 1
ATOM 679 N N . ASP A 1 92 ? -6.128 5.774 -4.024 1.00 89.62 92 ASP A N 1
ATOM 680 C CA . ASP A 1 92 ? -6.032 5.236 -5.383 1.00 89.62 92 ASP A CA 1
ATOM 681 C C . ASP A 1 92 ? -4.821 4.317 -5.525 1.00 89.62 92 ASP A C 1
ATOM 683 O O . ASP A 1 92 ? -4.904 3.220 -6.083 1.00 89.62 92 ASP A O 1
ATOM 687 N N . THR A 1 93 ? -3.686 4.733 -4.960 1.00 85.81 93 THR A N 1
ATOM 688 C CA . THR A 1 93 ? -2.470 3.924 -4.967 1.00 85.81 93 THR A CA 1
ATOM 689 C C . THR A 1 93 ? -2.638 2.670 -4.109 1.00 85.81 93 THR A C 1
ATOM 691 O O . THR A 1 93 ? -2.282 1.586 -4.576 1.00 85.81 93 THR A O 1
ATOM 694 N N . ALA A 1 94 ? -3.248 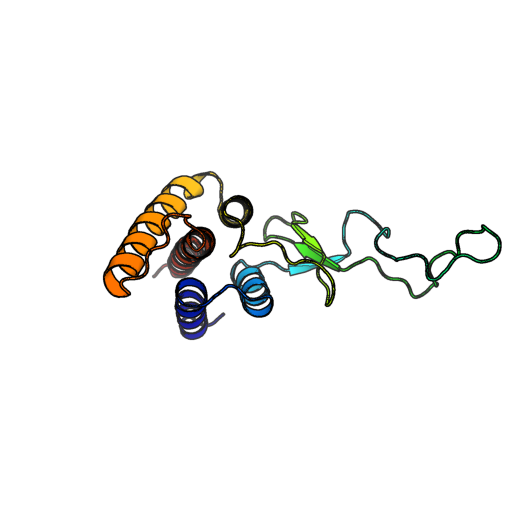2.773 -2.923 1.00 90.75 94 ALA A N 1
ATOM 695 C CA . ALA A 1 94 ? -3.569 1.622 -2.078 1.00 90.75 94 ALA A CA 1
ATOM 696 C C . ALA A 1 94 ? -4.450 0.595 -2.808 1.00 90.75 94 ALA A C 1
ATOM 698 O O . ALA A 1 94 ? -4.118 -0.588 -2.866 1.00 90.75 94 ALA A O 1
ATOM 699 N N . LEU A 1 95 ? -5.533 1.052 -3.442 1.00 91.25 95 LEU A N 1
ATOM 700 C CA . LEU A 1 95 ? -6.448 0.207 -4.213 1.00 91.25 95 LEU A CA 1
ATOM 701 C C . LEU A 1 95 ? -5.788 -0.388 -5.460 1.00 91.25 95 LEU A C 1
ATOM 703 O O . LEU A 1 95 ? -6.125 -1.502 -5.862 1.00 91.25 95 LEU A O 1
ATOM 707 N N . SER A 1 96 ? -4.826 0.311 -6.064 1.00 88.00 96 SER A N 1
ATOM 708 C CA . SER A 1 96 ? -4.083 -0.200 -7.220 1.00 88.00 96 SER A CA 1
ATOM 709 C C . SER A 1 96 ? -3.216 -1.425 -6.899 1.00 88.00 96 SER A C 1
ATOM 711 O O . SER A 1 96 ? -2.921 -2.194 -7.813 1.00 88.00 96 SER A O 1
ATOM 713 N N . ALA A 1 97 ? -2.849 -1.622 -5.625 1.00 86.94 97 ALA A N 1
ATOM 714 C CA . ALA A 1 97 ? -2.117 -2.794 -5.138 1.00 86.94 97 ALA A CA 1
ATOM 715 C C . ALA A 1 97 ? -3.020 -4.010 -4.856 1.00 86.94 97 ALA A C 1
ATOM 717 O O . ALA A 1 97 ? -2.516 -5.101 -4.576 1.00 86.94 97 ALA A O 1
ATOM 718 N N . VAL A 1 98 ? -4.341 -3.822 -4.920 1.00 89.69 98 VAL A N 1
ATOM 719 C CA . VAL A 1 98 ? -5.349 -4.864 -4.715 1.00 89.69 98 VAL A CA 1
ATOM 720 C C . VAL A 1 98 ? -5.885 -5.327 -6.079 1.00 89.69 98 VAL A C 1
ATOM 722 O O . VAL A 1 98 ? -6.231 -4.476 -6.917 1.00 89.69 98 VAL A O 1
ATOM 725 N N . PRO A 1 99 ? -6.003 -6.650 -6.321 1.00 88.81 99 PRO A N 1
ATOM 726 C CA . PRO A 1 99 ? -6.657 -7.187 -7.510 1.00 88.81 99 PRO A CA 1
ATOM 727 C C . PRO A 1 99 ? -8.055 -6.602 -7.683 1.00 88.81 99 PRO A C 1
ATOM 729 O O . PRO A 1 99 ? -8.797 -6.460 -6.712 1.00 88.81 99 PRO A O 1
ATOM 732 N N . ALA A 1 100 ? -8.437 -6.276 -8.919 1.00 89.56 100 ALA A N 1
ATOM 733 C CA . ALA A 1 100 ? -9.673 -5.540 -9.192 1.00 89.56 100 ALA A CA 1
ATOM 734 C C . ALA A 1 100 ? -10.925 -6.202 -8.583 1.00 89.56 100 ALA A C 1
ATOM 736 O O . ALA A 1 100 ? -11.774 -5.500 -8.038 1.00 89.56 100 ALA A O 1
ATOM 737 N N . ALA A 1 101 ? -10.993 -7.537 -8.610 1.00 90.50 101 ALA A N 1
ATOM 738 C CA . ALA A 1 101 ? -12.091 -8.324 -8.046 1.00 90.50 101 ALA A CA 1
ATOM 739 C C . ALA A 1 101 ? -12.212 -8.218 -6.510 1.00 90.50 101 ALA A C 1
ATOM 741 O O . ALA A 1 101 ? -13.310 -8.310 -5.973 1.00 90.50 101 ALA A O 1
ATOM 742 N N . GLU A 1 102 ? -11.104 -7.972 -5.807 1.00 91.31 102 GLU A N 1
ATOM 743 C CA . GLU A 1 102 ? -11.039 -7.938 -4.339 1.00 91.31 102 GLU A CA 1
ATOM 744 C C . GLU A 1 102 ? -11.184 -6.519 -3.766 1.00 91.31 102 GLU A C 1
ATOM 746 O O . GLU A 1 102 ? -11.401 -6.345 -2.565 1.00 91.31 102 GLU A O 1
ATOM 751 N N . ARG A 1 103 ? -11.093 -5.478 -4.609 1.00 93.06 103 ARG A N 1
ATOM 752 C CA . ARG A 1 103 ? -11.072 -4.067 -4.173 1.00 93.06 103 ARG A CA 1
ATOM 753 C C . ARG A 1 103 ? -12.273 -3.683 -3.318 1.00 93.06 103 ARG A C 1
ATOM 755 O O . ARG A 1 103 ? -12.095 -3.026 -2.297 1.00 93.06 103 ARG A O 1
ATOM 762 N N . GLY A 1 104 ? -13.478 -4.104 -3.704 1.00 92.94 104 GLY A N 1
ATOM 763 C CA . GLY A 1 104 ? -14.698 -3.799 -2.950 1.00 92.94 104 GLY A CA 1
ATOM 764 C C . GLY A 1 104 ? -14.692 -4.418 -1.549 1.00 92.94 104 GLY A C 1
ATOM 765 O O . GLY A 1 104 ? -14.993 -3.740 -0.567 1.00 92.94 104 GLY A O 1
ATOM 766 N N . GLY A 1 105 ? -14.279 -5.684 -1.440 1.00 92.56 105 GLY A N 1
ATOM 767 C CA . GLY A 1 105 ? -14.164 -6.382 -0.157 1.00 92.56 105 GLY A CA 1
ATOM 768 C C . GLY A 1 105 ? -13.036 -5.833 0.719 1.00 92.56 105 GLY A C 1
ATOM 769 O O . GLY A 1 105 ? -13.197 -5.715 1.934 1.00 92.56 105 GLY A O 1
ATOM 770 N N . ALA A 1 106 ? -11.901 -5.464 0.121 1.00 93.06 106 ALA A N 1
ATOM 771 C CA . ALA A 1 106 ? -10.799 -4.809 0.823 1.00 93.06 106 ALA A CA 1
ATOM 772 C C . ALA A 1 106 ? -11.211 -3.430 1.360 1.00 93.06 106 ALA A C 1
ATOM 774 O O . ALA A 1 106 ? -10.970 -3.142 2.529 1.00 93.06 106 ALA A O 1
ATOM 775 N N . LEU A 1 107 ? -11.889 -2.611 0.548 1.00 95.25 107 LEU A N 1
ATOM 776 C CA . LEU A 1 107 ? -12.360 -1.288 0.956 1.00 95.25 107 LEU A CA 1
ATOM 777 C C . LEU A 1 107 ? -13.398 -1.369 2.078 1.00 95.25 107 LEU A C 1
ATOM 779 O O . LEU A 1 107 ? -13.309 -0.618 3.044 1.00 95.25 107 LEU A O 1
ATOM 783 N N . ARG A 1 108 ? -14.355 -2.301 1.985 1.00 95.06 108 ARG A N 1
ATOM 784 C CA . ARG A 1 108 ? -15.355 -2.497 3.041 1.00 95.06 108 ARG A CA 1
ATOM 785 C C . ARG A 1 108 ? -14.705 -2.869 4.374 1.00 95.06 108 ARG A C 1
ATOM 787 O O . ARG A 1 108 ? -14.949 -2.196 5.367 1.00 95.06 108 ARG A O 1
ATOM 794 N N . ARG A 1 109 ? -13.821 -3.874 4.378 1.00 94.69 109 ARG A N 1
ATOM 795 C CA . ARG A 1 109 ? -13.066 -4.270 5.581 1.00 94.69 109 ARG A CA 1
ATOM 796 C C . ARG A 1 109 ? -12.229 -3.118 6.133 1.00 94.69 109 ARG A C 1
ATOM 798 O O . ARG A 1 109 ? -12.176 -2.923 7.341 1.00 94.69 109 ARG A O 1
ATOM 805 N N . ALA A 1 110 ? -11.599 -2.339 5.256 1.00 95.12 110 ALA A N 1
ATOM 806 C CA . ALA A 1 110 ? -10.817 -1.178 5.657 1.00 95.12 110 ALA A CA 1
ATOM 807 C C . ALA A 1 110 ? -11.665 -0.111 6.361 1.00 95.12 110 ALA A C 1
ATOM 809 O O . ALA A 1 110 ? -11.223 0.423 7.372 1.00 95.12 110 ALA A O 1
ATOM 810 N N . LEU A 1 111 ? -12.875 0.169 5.866 1.00 95.44 111 LEU A N 1
ATOM 811 C CA . LEU A 1 111 ? -13.810 1.104 6.499 1.00 95.44 111 LEU A CA 1
ATOM 812 C C . LEU A 1 111 ? -14.281 0.601 7.868 1.00 95.44 111 LEU A C 1
ATOM 814 O O . LEU A 1 111 ? -14.278 1.371 8.826 1.00 95.44 111 LEU A O 1
ATOM 818 N N . ASP A 1 112 ? -14.628 -0.683 7.976 1.00 95.06 112 ASP A N 1
ATOM 819 C CA . ASP A 1 112 ? -15.059 -1.287 9.242 1.00 95.06 112 ASP A CA 1
ATOM 820 C C . ASP A 1 112 ? -13.942 -1.201 10.302 1.00 95.06 112 ASP A C 1
ATOM 822 O O . ASP A 1 112 ? -14.175 -0.769 11.433 1.00 95.06 112 ASP A O 1
ATOM 826 N N . HIS A 1 113 ? -12.701 -1.531 9.928 1.00 93.25 113 HIS A N 1
ATOM 827 C CA . HIS A 1 113 ? -11.547 -1.438 10.828 1.00 93.25 113 HIS A CA 1
ATOM 828 C C . HIS A 1 113 ? -11.130 0.002 11.144 1.00 93.25 113 HIS A C 1
ATOM 830 O O . HIS A 1 113 ? -10.729 0.281 12.272 1.00 93.25 113 HIS A O 1
ATOM 836 N N . HIS A 1 114 ? -11.224 0.921 10.180 1.00 94.12 114 HIS A N 1
ATOM 837 C CA . HIS A 1 114 ? -10.938 2.340 10.405 1.00 94.12 114 HIS A CA 1
ATOM 838 C C . HIS A 1 114 ? -11.915 2.939 11.414 1.00 94.12 114 HIS A C 1
ATOM 840 O O . HIS A 1 114 ? -11.487 3.595 12.361 1.00 94.12 114 HIS A O 1
ATOM 846 N N . ARG A 1 115 ? -13.207 2.626 11.283 1.00 93.56 115 ARG A N 1
ATOM 847 C CA . ARG A 1 115 ? -14.226 3.037 12.248 1.00 93.56 115 ARG A CA 1
ATOM 848 C C . ARG A 1 115 ? -13.958 2.466 13.640 1.00 93.56 115 ARG A C 1
ATOM 850 O O . ARG A 1 115 ? -13.975 3.216 14.610 1.00 93.56 115 ARG A O 1
ATOM 857 N N . ALA A 1 116 ? -13.651 1.172 13.738 1.00 93.56 116 ALA A N 1
ATOM 858 C CA . ALA A 1 116 ? -13.303 0.552 15.016 1.00 93.56 116 ALA A CA 1
ATOM 859 C C . ALA A 1 116 ? -12.081 1.227 15.670 1.00 93.56 116 ALA A C 1
ATOM 861 O O . ALA A 1 116 ? -12.066 1.455 16.875 1.00 93.56 116 ALA A O 1
ATOM 862 N N . TRP A 1 117 ? -11.079 1.615 14.875 1.00 93.25 117 TRP A N 1
ATOM 863 C CA . TRP A 1 117 ? -9.918 2.365 15.358 1.00 93.25 117 TRP A CA 1
ATOM 864 C C . TRP A 1 117 ? -10.274 3.780 15.847 1.00 93.25 117 TRP A C 1
ATOM 866 O O . TRP A 1 117 ? -9.729 4.225 16.861 1.00 93.25 117 TRP A O 1
ATOM 876 N N . GLN A 1 118 ? -11.180 4.491 15.166 1.00 92.88 118 GLN A N 1
ATOM 877 C CA . GLN A 1 118 ? -11.672 5.794 15.633 1.00 92.88 118 GLN A CA 1
ATOM 878 C C . GLN A 1 118 ? -12.386 5.656 16.984 1.00 92.88 118 GLN A C 1
ATOM 880 O O . GLN A 1 118 ? -12.133 6.442 17.895 1.00 92.88 118 GLN A O 1
ATOM 885 N N . GLU A 1 119 ? -13.219 4.622 17.131 1.00 92.69 119 GLU A N 1
ATOM 886 C CA . GLU A 1 119 ? -13.932 4.305 18.373 1.00 92.69 119 GLU A CA 1
ATOM 887 C C . GLU A 1 119 ? -12.962 3.912 19.509 1.00 92.69 119 GLU A C 1
ATOM 889 O O . GLU A 1 119 ? -13.094 4.417 20.622 1.00 92.69 119 GLU A O 1
ATOM 894 N N . GLU A 1 120 ? -11.945 3.083 19.233 1.00 92.56 120 GLU A N 1
ATOM 895 C CA . GLU A 1 120 ? -10.919 2.658 20.205 1.00 92.56 120 GLU A CA 1
ATOM 896 C C . GLU A 1 120 ? -10.052 3.829 20.687 1.00 92.56 120 GLU A C 1
ATOM 898 O O . GLU A 1 120 ? -9.739 3.942 21.872 1.00 92.56 120 GLU A O 1
ATOM 903 N N . THR A 1 121 ? -9.617 4.690 19.765 1.00 89.75 121 THR A N 1
ATOM 904 C CA . THR A 1 121 ? -8.611 5.724 20.057 1.00 89.75 121 THR A CA 1
ATOM 905 C C . THR A 1 121 ? -9.201 7.094 20.375 1.00 89.75 121 THR A C 1
ATOM 907 O O . THR A 1 121 ? -8.460 7.989 20.788 1.00 89.75 121 THR A O 1
ATOM 910 N N . GLY A 1 122 ? -10.504 7.285 20.150 1.00 89.31 122 GLY A N 1
ATOM 911 C CA . GLY A 1 122 ? -11.177 8.581 20.250 1.00 89.31 122 GLY A CA 1
ATOM 912 C C . GLY A 1 122 ? -10.676 9.616 19.237 1.00 89.31 122 GLY A C 1
ATOM 913 O O . GLY A 1 122 ? -10.911 10.811 19.415 1.00 89.31 122 GLY A O 1
ATOM 914 N N . ARG A 1 123 ? -9.938 9.191 18.202 1.00 86.56 123 ARG A N 1
ATOM 915 C CA . ARG A 1 123 ? -9.414 10.080 17.160 1.00 86.56 123 ARG A CA 1
ATOM 916 C C . ARG A 1 123 ? -10.443 10.248 16.054 1.00 86.56 123 ARG A C 1
ATOM 918 O O . ARG A 1 123 ? -10.876 9.266 15.461 1.00 86.56 123 ARG A O 1
ATOM 925 N N . ASP A 1 124 ? -10.755 11.496 15.731 1.00 86.94 124 ASP A N 1
ATOM 926 C CA . ASP A 1 124 ? -11.538 11.828 14.546 1.00 86.94 124 ASP A CA 1
ATOM 927 C C . ASP A 1 124 ? -10.624 11.898 13.308 1.00 86.94 124 ASP A C 1
ATOM 929 O O . ASP A 1 124 ? -9.595 12.576 13.308 1.00 86.94 124 ASP A O 1
ATOM 933 N N . ASP A 1 125 ? -10.997 11.165 12.261 1.00 85.88 125 ASP A N 1
ATOM 934 C CA . ASP A 1 125 ? -10.364 11.178 10.936 1.00 85.88 125 ASP A CA 1
ATOM 935 C C . ASP A 1 125 ? -11.455 11.259 9.857 1.00 85.88 125 ASP A C 1
ATOM 937 O O . ASP A 1 125 ? -11.544 10.420 8.960 1.00 85.88 125 ASP A O 1
ATOM 941 N N . ALA A 1 126 ? -12.335 12.257 9.977 1.00 83.19 126 ALA A N 1
ATOM 942 C CA . ALA A 1 126 ? -13.416 12.532 9.028 1.00 83.19 126 ALA A CA 1
ATOM 943 C C . ALA A 1 126 ? -12.935 12.722 7.576 1.00 83.19 126 ALA A C 1
ATOM 945 O O . ALA A 1 126 ? -13.685 12.489 6.630 1.00 83.19 126 ALA A O 1
ATOM 946 N N . THR A 1 127 ? -11.679 13.129 7.386 1.00 85.81 127 THR A N 1
ATOM 947 C CA . THR A 1 127 ? -11.047 13.298 6.070 1.00 85.81 127 THR A CA 1
ATOM 948 C C . THR A 1 127 ? -10.489 11.994 5.495 1.00 85.81 127 THR A C 1
ATOM 950 O O . THR A 1 127 ? -9.959 12.005 4.384 1.00 85.81 127 THR A O 1
ATOM 953 N N . LEU A 1 128 ? -10.626 10.871 6.215 1.00 88.38 128 LEU A N 1
ATOM 954 C CA . LEU A 1 128 ? -10.196 9.531 5.801 1.00 88.38 128 LEU A CA 1
ATOM 955 C C . LEU A 1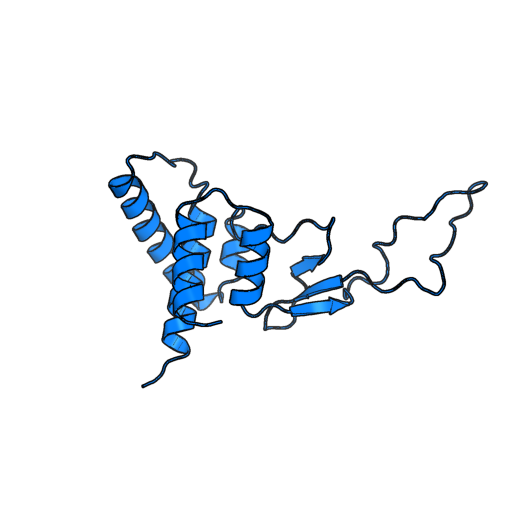 128 ? -8.707 9.464 5.436 1.00 88.38 128 LEU A C 1
ATOM 957 O O . LEU A 1 128 ? -8.291 8.659 4.599 1.00 88.38 128 LEU A O 1
ATOM 961 N N . THR A 1 129 ? -7.884 10.294 6.077 1.00 87.44 129 THR A N 1
ATOM 962 C CA . THR A 1 129 ? -6.452 10.397 5.771 1.00 87.44 129 THR A CA 1
ATOM 963 C C . THR A 1 129 ? -5.712 9.092 6.028 1.00 87.44 129 THR A C 1
ATOM 965 O O . THR A 1 129 ? -4.722 8.802 5.356 1.00 87.44 129 THR A O 1
ATOM 968 N N . ARG A 1 130 ? -6.197 8.271 6.967 1.00 89.88 130 ARG A N 1
ATOM 969 C CA . ARG A 1 130 ? -5.594 6.975 7.299 1.00 89.88 130 ARG A CA 1
ATOM 970 C C . ARG A 1 130 ? -6.191 5.806 6.531 1.00 89.88 130 ARG A C 1
ATOM 972 O O . ARG A 1 130 ? -5.603 4.726 6.548 1.00 89.88 130 ARG A O 1
ATOM 979 N N . LEU A 1 131 ? -7.314 5.992 5.836 1.00 92.81 131 LEU A N 1
ATOM 980 C CA . LEU A 1 131 ? -7.994 4.918 5.108 1.00 92.81 131 LEU A CA 1
ATOM 981 C C . LEU A 1 131 ? -7.082 4.142 4.132 1.00 92.81 131 LEU A C 1
ATOM 983 O O . LEU A 1 131 ? -7.197 2.915 4.099 1.00 92.81 131 LEU A O 1
ATOM 987 N N . PRO A 1 132 ? -6.131 4.766 3.399 1.00 93.75 132 PRO A N 1
ATOM 988 C CA . PRO A 1 132 ? -5.200 4.020 2.548 1.00 93.75 132 PRO A CA 1
ATOM 989 C C . PRO A 1 132 ? -4.412 2.944 3.312 1.00 93.75 132 PRO A C 1
ATOM 991 O O . PRO A 1 132 ? -4.255 1.824 2.826 1.00 93.75 132 PRO A O 1
ATOM 994 N N . ALA A 1 133 ? -3.982 3.239 4.545 1.00 93.31 133 ALA A N 1
ATOM 995 C CA . ALA A 1 133 ? -3.268 2.279 5.380 1.00 93.31 133 ALA A CA 1
ATOM 996 C C . ALA A 1 133 ? -4.150 1.091 5.787 1.00 93.31 133 ALA A C 1
ATOM 998 O O . ALA A 1 133 ? -3.686 -0.049 5.761 1.00 93.31 133 ALA A O 1
ATOM 999 N N . PHE A 1 134 ? -5.429 1.331 6.090 1.00 94.56 134 PHE A N 1
ATOM 1000 C CA . PHE A 1 134 ? -6.388 0.265 6.394 1.00 94.56 134 PHE A CA 1
ATOM 1001 C C . PHE A 1 134 ? -6.698 -0.609 5.173 1.00 94.56 134 PHE A C 1
ATOM 1003 O O . PHE A 1 134 ? -6.834 -1.822 5.317 1.00 94.56 134 PHE A O 1
ATOM 1010 N N . VAL A 1 135 ? -6.746 -0.034 3.965 1.00 95.38 135 VAL A N 1
ATOM 1011 C CA . VAL A 1 135 ? -6.904 -0.802 2.714 1.00 95.38 135 VAL A CA 1
ATOM 1012 C C . VAL A 1 135 ? -5.726 -1.746 2.499 1.00 95.38 135 VAL A C 1
ATOM 1014 O O . VAL A 1 135 ? -5.924 -2.937 2.249 1.00 95.38 135 VAL A O 1
ATOM 1017 N N . ILE A 1 136 ? -4.500 -1.240 2.642 1.00 94.00 136 ILE A N 1
ATOM 1018 C CA . ILE A 1 136 ? -3.294 -2.068 2.549 1.00 94.00 136 ILE A CA 1
ATOM 1019 C C . ILE A 1 136 ? -3.282 -3.145 3.632 1.00 94.00 136 ILE A C 1
ATOM 1021 O O . ILE A 1 136 ? -2.969 -4.299 3.334 1.00 94.00 136 ILE A O 1
ATOM 1025 N N . ALA A 1 137 ? -3.648 -2.795 4.866 1.00 93.50 137 ALA A N 1
ATOM 1026 C CA . ALA A 1 137 ? -3.674 -3.743 5.968 1.00 93.50 137 ALA A CA 1
ATOM 1027 C C . ALA A 1 137 ? -4.667 -4.887 5.715 1.00 93.50 137 ALA A C 1
ATOM 1029 O O . ALA A 1 137 ? -4.305 -6.058 5.842 1.00 93.50 137 ALA A O 1
ATOM 1030 N N . ALA A 1 138 ? -5.884 -4.557 5.272 1.00 92.81 138 ALA A N 1
ATOM 1031 C CA . ALA A 1 138 ? -6.907 -5.536 4.925 1.00 92.81 138 ALA A CA 1
ATOM 1032 C C . ALA A 1 138 ? -6.440 -6.475 3.802 1.00 92.81 138 ALA A C 1
ATOM 1034 O O . ALA A 1 138 ? -6.643 -7.686 3.876 1.00 92.81 138 ALA A O 1
ATOM 1035 N N . TRP A 1 139 ? -5.776 -5.939 2.776 1.00 93.00 139 TRP A N 1
ATOM 1036 C CA . TRP A 1 139 ? -5.267 -6.754 1.675 1.00 93.00 139 TRP A CA 1
ATOM 1037 C C . TRP A 1 139 ? -4.123 -7.683 2.096 1.00 93.00 139 TRP A C 1
ATOM 1039 O O . TRP A 1 139 ? -4.120 -8.869 1.760 1.00 93.00 139 TRP A O 1
ATOM 1049 N N . LEU A 1 140 ? -3.158 -7.168 2.858 1.00 91.00 140 LEU A N 1
ATOM 1050 C CA . LEU A 1 140 ? -2.036 -7.965 3.349 1.00 91.00 140 LEU A CA 1
ATOM 1051 C C . LEU A 1 140 ? -2.489 -9.079 4.305 1.00 91.00 140 LEU A C 1
ATOM 1053 O O . LEU A 1 140 ? -1.910 -10.166 4.265 1.00 91.00 140 LEU A O 1
ATOM 1057 N N . ALA A 1 141 ? -3.537 -8.848 5.103 1.00 87.88 141 ALA A N 1
ATOM 1058 C CA . ALA A 1 141 ? -4.155 -9.878 5.936 1.00 87.88 141 ALA A CA 1
ATOM 1059 C C . ALA A 1 141 ? -4.758 -11.013 5.086 1.00 87.88 141 ALA A C 1
ATOM 1061 O O . ALA A 1 141 ? -4.414 -12.173 5.279 1.00 87.88 141 ALA A O 1
ATOM 1062 N N . VAL A 1 142 ? -5.543 -10.689 4.053 1.00 86.56 142 VAL A N 1
ATOM 1063 C CA . VAL A 1 142 ? -6.122 -11.697 3.138 1.00 86.56 142 VAL A CA 1
ATOM 1064 C C . VAL A 1 142 ? -5.041 -12.509 2.419 1.00 86.56 142 VAL A C 1
ATOM 1066 O O . VAL A 1 142 ? -5.141 -13.730 2.270 1.00 86.56 142 VAL A O 1
ATOM 1069 N N . LYS A 1 143 ? -3.971 -11.840 1.975 1.00 82.19 143 LYS A N 1
ATOM 1070 C CA . LYS A 1 143 ? -2.854 -12.487 1.277 1.00 82.19 143 LYS A CA 1
ATOM 1071 C C . LYS A 1 143 ? -2.080 -13.452 2.182 1.00 82.19 143 LYS A C 1
ATOM 1073 O O . LYS A 1 143 ? -1.516 -14.424 1.679 1.00 82.19 143 LYS A O 1
ATOM 1078 N N . ARG A 1 144 ? -2.034 -13.188 3.492 1.00 80.69 144 ARG A N 1
ATOM 1079 C CA . ARG A 1 144 ? -1.470 -14.104 4.491 1.00 80.69 144 ARG A CA 1
ATOM 1080 C C . ARG A 1 144 ? -2.304 -15.378 4.570 1.00 80.69 144 ARG A C 1
ATOM 1082 O O . ARG A 1 144 ? -1.738 -16.455 4.411 1.00 80.69 144 ARG A O 1
ATOM 1089 N N . ASP A 1 145 ? -3.613 -15.239 4.743 1.00 74.69 145 ASP A N 1
ATOM 1090 C CA . ASP A 1 145 ? -4.526 -16.378 4.899 1.00 74.69 145 ASP A CA 1
ATOM 1091 C C . ASP A 1 145 ? -4.540 -17.254 3.637 1.00 74.69 145 ASP A C 1
ATOM 1093 O O . ASP A 1 145 ? -4.503 -18.476 3.712 1.00 74.69 145 ASP A O 1
ATOM 1097 N N . SER A 1 146 ? -4.442 -16.633 2.458 1.00 70.12 146 SER A N 1
ATOM 1098 C CA . SER A 1 146 ? -4.374 -17.346 1.173 1.00 70.12 146 SER A CA 1
ATOM 1099 C C . SER A 1 146 ? -3.084 -18.159 0.969 1.00 70.12 146 SER A C 1
ATOM 1101 O O . SER A 1 146 ? -3.045 -19.049 0.124 1.00 70.12 146 SER A O 1
ATOM 1103 N N . LYS A 1 147 ? -1.999 -17.838 1.689 1.00 60.19 147 LYS A N 1
ATOM 1104 C CA . LYS A 1 147 ? -0.709 -18.548 1.596 1.00 60.19 147 LYS A CA 1
ATOM 1105 C C . LYS A 1 147 ? -0.558 -19.680 2.614 1.00 60.19 147 LYS A C 1
ATOM 1107 O O . LYS A 1 147 ? 0.446 -20.386 2.551 1.00 60.19 147 LYS A O 1
ATOM 1112 N N . MET A 1 148 ? -1.520 -19.855 3.517 1.00 42.69 148 MET A N 1
ATOM 1113 C CA . MET A 1 148 ? -1.575 -20.982 4.445 1.00 42.69 148 MET A CA 1
ATOM 1114 C C . MET A 1 148 ? -2.828 -21.824 4.170 1.00 42.69 148 MET A C 1
ATOM 1116 O O . MET A 1 148 ? -3.796 -21.718 4.918 1.00 42.69 148 MET A O 1
ATOM 1120 N N . PRO A 1 149 ? -2.856 -22.642 3.100 1.00 44.91 149 PRO A N 1
ATOM 1121 C CA . PRO A 1 149 ? -3.758 -23.782 3.095 1.00 44.91 149 PRO A CA 1
ATOM 1122 C C . PRO A 1 149 ? -3.237 -24.795 4.128 1.00 44.91 149 PRO A C 1
ATOM 1124 O O . PRO A 1 149 ? -2.031 -25.051 4.174 1.00 44.91 149 PRO A O 1
ATOM 1127 N N . GLU A 1 150 ? -4.132 -25.289 4.984 1.00 38.03 150 GLU A N 1
ATOM 1128 C CA . GLU A 1 150 ? -3.872 -26.405 5.910 1.00 38.03 150 GLU A CA 1
ATOM 1129 C C . GLU A 1 150 ? -3.328 -27.652 5.195 1.00 38.03 150 GLU A C 1
ATOM 1131 O O . GLU A 1 150 ? -3.741 -27.911 4.038 1.00 38.03 150 GLU A O 1
#

Organism: NCBI:txid214106

Sequence (150 aa):
MPAADLTELLDRITRQAPTRAATTEVARALGWTTGPSRKGWKVVQPTGYVGGMVVPPSADTSAAEAWFDPEGTERGLAGPNAEFPPYLTSLDTALSAVPAAERGGALRRALDHHRAWQEETGRDDATLTRLPAFVIAAWLAVKRDSKMPE